Protein AF-A0AA42R7S3-F1 (afdb_monomer)

Sequence (95 aa):
PLALVGAGGMALLAIFFTDFKREVSEHETMFKKDWIYTLFISNKKKAVRFESTPFKISHSDNLYCKSEDFEKIVELIKGQIRCAEIKHIKGHPMT

InterPro domains:
  IPR059927 Immunity protein TsiV2 [PF27447] (1-89)

Mean predicted aligned error: 13.39 Å

Organism: Aeromonas caviae (NCBI:txid648)

Radius of gyration: 20.12 Å; Cα contacts (8 Å, |Δi|>4): 107; chains: 1; bounding box: 42×27×61 Å

Foldseek 3Di:
DDPPPDVVVVVVVCVVPPPVPPPPDDDDDDDPAVWEWEWEDEQPQQWIKIWTPDPPDIDIDIDHHHPVCVVVVVVVVVVRHRYPYYHYDHDDPDD

Structure (mmCIF, N/CA/C/O backbone):
data_AF-A0AA42R7S3-F1
#
_entry.id   AF-A0AA42R7S3-F1
#
loop_
_atom_site.group_PDB
_atom_site.id
_atom_site.type_symbol
_atom_site.label_atom_id
_atom_site.label_alt_id
_atom_site.label_comp_id
_atom_site.label_asym_id
_atom_site.label_entity_id
_atom_site.label_seq_id
_atom_site.pdbx_PDB_ins_code
_atom_site.Cartn_x
_atom_site.Cartn_y
_atom_site.Cartn_z
_atom_site.occupancy
_atom_site.B_iso_or_equiv
_atom_site.auth_seq_id
_atom_site.auth_comp_id
_atom_site.auth_asym_id
_atom_site.auth_atom_id
_atom_site.pdbx_PDB_model_num
ATOM 1 N N . PRO A 1 1 ? -26.555 17.338 45.716 1.00 48.97 1 PRO A N 1
ATOM 2 C CA . PRO A 1 1 ? -27.007 16.175 44.916 1.00 48.97 1 PRO A CA 1
ATOM 3 C C . PRO A 1 1 ? -27.715 16.637 43.629 1.00 48.97 1 PRO A C 1
ATOM 5 O O . PRO A 1 1 ? -28.242 17.740 43.614 1.00 48.97 1 PRO A O 1
ATOM 8 N N . LEU A 1 2 ? -27.718 15.784 42.596 1.00 43.81 2 LEU A N 1
ATOM 9 C CA . LEU A 1 2 ? -28.251 15.977 41.231 1.00 43.81 2 LEU A CA 1
ATOM 10 C C . LEU A 1 2 ? -27.382 16.777 40.241 1.00 43.81 2 LEU A C 1
ATOM 12 O O . LEU A 1 2 ? -27.680 17.906 39.877 1.00 43.81 2 LEU A O 1
ATOM 16 N N . ALA A 1 3 ? -26.366 16.097 39.709 1.00 49.19 3 ALA A N 1
ATOM 17 C CA . ALA A 1 3 ? -25.882 16.301 38.340 1.00 49.19 3 ALA A CA 1
ATOM 18 C C . ALA A 1 3 ? -25.356 14.964 37.774 1.00 49.19 3 ALA A C 1
ATOM 20 O O . ALA A 1 3 ? -24.228 14.863 37.311 1.00 49.19 3 ALA A O 1
ATOM 21 N N . LEU A 1 4 ? -26.160 13.896 37.882 1.00 45.00 4 LEU A N 1
ATOM 22 C CA . LEU A 1 4 ? -25.864 12.572 37.300 1.00 45.00 4 LEU A CA 1
ATOM 23 C C . LEU A 1 4 ? -27.041 12.047 36.455 1.00 45.00 4 LEU A C 1
ATOM 25 O O . LEU A 1 4 ? -27.187 10.854 36.229 1.00 45.00 4 LEU A O 1
ATOM 29 N N . VAL A 1 5 ? -27.903 12.945 35.980 1.00 52.19 5 VAL A N 1
ATOM 30 C CA . VAL A 1 5 ? -28.987 12.636 35.037 1.00 52.19 5 VAL A CA 1
ATOM 31 C C . VAL A 1 5 ? -28.896 13.675 33.925 1.00 52.19 5 VAL A C 1
ATOM 33 O O . VAL A 1 5 ? -29.587 14.682 33.938 1.00 52.19 5 VAL A O 1
ATOM 36 N N . GLY A 1 6 ? -27.932 13.510 33.024 1.00 48.88 6 GLY A N 1
ATOM 37 C CA . GLY A 1 6 ? -27.739 14.452 31.915 1.00 48.88 6 GLY A CA 1
ATOM 38 C C . GLY A 1 6 ? -26.761 13.957 30.856 1.00 48.88 6 GLY A C 1
ATOM 39 O O . GLY A 1 6 ? -27.044 14.052 29.669 1.00 48.88 6 GLY A O 1
ATOM 40 N N . ALA A 1 7 ? -25.655 13.327 31.263 1.00 52.97 7 ALA A N 1
ATOM 41 C CA . ALA A 1 7 ? -24.656 12.826 30.313 1.00 52.97 7 ALA A CA 1
ATOM 42 C C . ALA A 1 7 ? -24.995 11.438 29.728 1.00 52.97 7 ALA A C 1
ATOM 44 O O . ALA A 1 7 ? -24.699 11.167 28.568 1.00 52.97 7 ALA A O 1
ATOM 45 N N . GLY A 1 8 ? -25.654 10.564 30.500 1.00 49.78 8 GLY A N 1
ATOM 46 C CA . GLY A 1 8 ? -25.955 9.193 30.060 1.00 49.78 8 GLY A CA 1
ATOM 47 C C . GLY A 1 8 ? -27.055 9.097 28.996 1.00 49.78 8 GLY A C 1
ATOM 48 O O . GLY A 1 8 ? -26.945 8.299 28.069 1.00 49.78 8 GLY A O 1
ATOM 49 N N . GLY A 1 9 ? -28.091 9.941 29.090 1.00 53.75 9 GLY A N 1
ATOM 50 C CA . GLY A 1 9 ? -29.220 9.928 28.149 1.00 53.75 9 GLY A CA 1
ATOM 51 C C . GLY A 1 9 ? -28.816 10.356 26.739 1.00 53.75 9 GLY A C 1
ATOM 52 O O . GLY A 1 9 ? -29.211 9.726 25.765 1.00 53.75 9 GLY A O 1
ATOM 53 N N . MET A 1 10 ? -27.949 11.364 26.629 1.00 54.50 10 MET A N 1
ATOM 54 C CA . MET A 1 10 ? -27.464 11.839 25.332 1.00 54.50 10 MET A CA 1
ATOM 55 C C . MET A 1 10 ? -26.458 10.876 24.689 1.00 54.50 10 MET A C 1
ATOM 57 O O . MET A 1 10 ? -26.416 10.794 23.467 1.00 54.50 10 MET A O 1
ATOM 61 N N . ALA A 1 11 ? -25.699 10.102 25.477 1.00 54.97 11 ALA A N 1
ATOM 62 C CA . ALA A 1 11 ? -24.803 9.069 24.952 1.00 54.97 11 ALA A CA 1
ATOM 63 C C . ALA A 1 11 ? -25.573 7.867 24.378 1.00 54.97 11 ALA A C 1
ATOM 65 O O . ALA A 1 11 ? -25.261 7.409 23.282 1.00 54.97 11 ALA A O 1
ATOM 66 N N . LEU A 1 12 ? -26.617 7.399 25.074 1.00 49.19 12 LEU A N 1
ATOM 67 C CA . LEU A 1 12 ? -27.515 6.360 24.554 1.00 49.19 12 LEU A CA 1
ATOM 68 C C . LEU A 1 12 ? -28.228 6.829 23.283 1.00 49.19 12 LEU A C 1
ATOM 70 O O . LEU A 1 12 ? -28.258 6.095 22.302 1.00 49.19 12 LEU A O 1
ATOM 74 N N . LEU A 1 13 ? -28.727 8.068 23.258 1.00 50.47 13 LEU A N 1
ATOM 75 C CA . LEU A 1 13 ? -29.362 8.629 22.065 1.00 50.47 13 LEU A CA 1
ATOM 76 C C . LEU A 1 13 ? -28.362 8.835 20.914 1.00 50.47 13 LEU A C 1
ATOM 78 O O . LEU A 1 13 ? -28.696 8.518 19.781 1.00 50.47 13 LEU A O 1
ATOM 82 N N . ALA A 1 14 ? -27.121 9.265 21.164 1.00 52.94 14 ALA A N 1
ATOM 83 C CA . ALA A 1 14 ? -26.103 9.399 20.116 1.00 52.94 14 ALA A CA 1
ATOM 84 C C . ALA A 1 14 ? -25.763 8.061 19.437 1.00 52.94 14 ALA A C 1
ATOM 86 O O . ALA A 1 14 ? -25.497 8.045 18.239 1.00 52.94 14 ALA A O 1
ATOM 87 N N . ILE A 1 15 ? -25.832 6.934 20.150 1.00 53.03 15 ILE A N 1
ATOM 88 C CA . ILE A 1 15 ? -25.637 5.599 19.557 1.00 53.03 15 ILE A CA 1
ATOM 89 C C . ILE A 1 15 ? -26.794 5.234 18.607 1.00 53.03 15 ILE A C 1
ATOM 91 O O . ILE A 1 15 ? -26.562 4.563 17.608 1.00 53.03 15 ILE A O 1
ATOM 95 N N . PHE A 1 16 ? -28.022 5.702 18.871 1.00 48.09 16 PHE A N 1
ATOM 96 C CA . PHE A 1 16 ? -29.184 5.470 17.997 1.00 48.09 16 PHE A CA 1
ATOM 97 C C . PHE A 1 16 ? -29.350 6.519 16.879 1.00 48.09 16 PHE A C 1
ATOM 99 O O . PHE A 1 16 ? -29.940 6.209 15.849 1.00 48.09 16 PHE A O 1
ATOM 106 N N . PHE A 1 17 ? -28.845 7.747 17.061 1.00 45.91 17 PHE A N 1
ATOM 107 C CA . PHE A 1 17 ? -28.914 8.838 16.073 1.00 45.91 17 PHE A CA 1
ATOM 108 C C . PHE A 1 17 ? -27.671 8.956 15.188 1.00 45.91 17 PHE A C 1
ATOM 110 O O . PHE A 1 17 ? -27.725 9.603 14.142 1.00 45.91 17 PHE A O 1
ATOM 117 N N . THR A 1 18 ? -26.558 8.327 15.563 1.00 47.34 18 THR A N 1
ATOM 118 C CA . THR A 1 18 ? -25.472 8.074 14.621 1.00 47.34 18 THR A CA 1
ATOM 119 C C . THR A 1 18 ? -25.814 6.796 13.883 1.00 47.34 18 THR A C 1
ATOM 121 O O . THR A 1 18 ? -25.404 5.693 14.230 1.00 47.34 18 THR A O 1
ATOM 124 N N . ASP A 1 19 ? -26.620 6.964 12.843 1.00 47.09 19 ASP A N 1
ATOM 125 C CA . ASP A 1 19 ? -26.691 6.048 11.716 1.00 47.09 19 ASP A CA 1
ATOM 126 C C . ASP A 1 19 ? -25.277 6.018 11.102 1.00 47.09 19 ASP A C 1
ATOM 128 O O . ASP A 1 19 ? -25.016 6.653 10.080 1.00 47.09 19 ASP A O 1
ATOM 132 N N . PHE A 1 20 ? -24.316 5.376 11.792 1.00 51.09 20 PHE A N 1
ATOM 133 C CA . PHE A 1 20 ? -22.991 5.022 11.292 1.00 51.09 20 PHE A CA 1
ATOM 134 C C . PHE A 1 20 ? -23.248 4.002 10.192 1.00 51.09 20 PHE A C 1
ATOM 136 O O . PHE A 1 20 ? -23.009 2.797 10.316 1.00 51.09 20 PHE A O 1
ATOM 143 N N . LYS A 1 21 ? -23.797 4.504 9.088 1.00 49.59 21 LYS A N 1
ATOM 144 C CA . LYS A 1 21 ? -23.777 3.837 7.817 1.00 49.59 21 LYS A CA 1
ATOM 145 C C . LYS A 1 21 ? -22.322 3.500 7.621 1.00 49.59 21 LYS A C 1
ATOM 147 O O . LYS A 1 21 ? -21.437 4.347 7.730 1.00 49.59 21 LYS A O 1
ATOM 152 N N . ARG A 1 22 ? -22.080 2.216 7.407 1.00 52.50 22 ARG A N 1
ATOM 153 C CA . ARG A 1 22 ? -20.836 1.729 6.844 1.00 52.50 22 ARG A CA 1
ATOM 154 C C . ARG A 1 22 ? -20.728 2.392 5.472 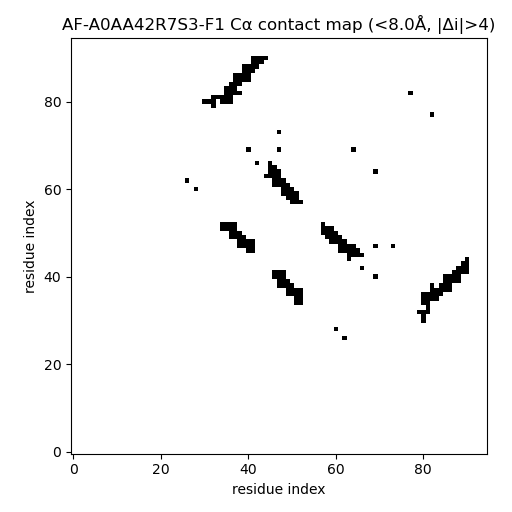1.00 52.50 22 ARG A C 1
ATOM 156 O O . ARG A 1 22 ? -21.171 1.820 4.483 1.00 52.50 22 ARG A O 1
ATOM 163 N N . GLU A 1 23 ? -20.2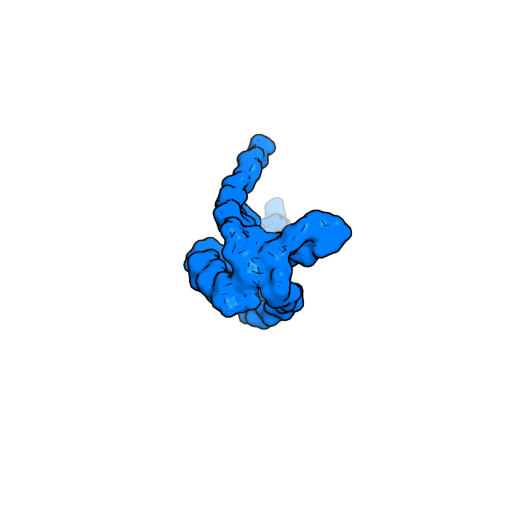62 3.635 5.444 1.00 52.94 23 GLU A N 1
ATOM 164 C CA . GLU A 1 23 ? -20.028 4.373 4.219 1.00 52.94 23 GLU A CA 1
ATOM 165 C C . GLU A 1 23 ? -18.987 3.567 3.461 1.00 52.94 23 GLU A C 1
ATOM 167 O O . GLU A 1 23 ? -17.863 3.352 3.919 1.00 52.94 23 GLU A O 1
ATOM 172 N N . VAL A 1 24 ? -19.423 2.993 2.345 1.00 55.75 24 VAL A N 1
ATOM 173 C CA . VAL A 1 24 ? -18.527 2.346 1.403 1.00 55.75 24 VAL A CA 1
ATOM 174 C C . VAL A 1 24 ? -17.750 3.488 0.765 1.00 55.75 24 VAL A C 1
ATOM 176 O O . VAL A 1 24 ? -18.236 4.142 -0.149 1.00 55.75 24 VAL A O 1
ATOM 179 N N . SER A 1 25 ? -16.583 3.795 1.325 1.00 58.53 25 SER A N 1
ATOM 180 C CA . SER A 1 25 ? -15.671 4.774 0.750 1.00 58.53 25 SER A CA 1
ATOM 181 C C . SER A 1 25 ? -14.987 4.144 -0.459 1.00 58.53 25 SER A C 1
ATOM 183 O O . SER A 1 25 ? -14.231 3.178 -0.313 1.00 58.53 25 SER A O 1
ATOM 185 N N . GLU A 1 26 ? -15.254 4.673 -1.646 1.00 60.03 26 GLU A N 1
ATOM 186 C CA . GLU A 1 26 ? -14.529 4.311 -2.859 1.00 60.03 26 GLU A CA 1
ATOM 187 C C . GLU A 1 26 ? -13.169 5.021 -2.842 1.00 60.03 26 GLU A C 1
ATOM 189 O O . GLU A 1 26 ? -13.093 6.247 -2.804 1.00 60.03 26 GLU A O 1
ATOM 194 N N . HIS A 1 27 ? -12.083 4.244 -2.796 1.00 61.66 27 HIS A N 1
ATOM 195 C CA . HIS A 1 27 ? -10.718 4.772 -2.857 1.00 61.66 27 HIS A CA 1
ATOM 196 C C . HIS A 1 27 ? -10.176 4.577 -4.269 1.00 61.66 27 HIS A C 1
ATOM 198 O O . HIS A 1 27 ? -9.742 3.481 -4.631 1.00 61.66 27 HIS A O 1
ATOM 204 N N . GLU A 1 28 ? -10.210 5.634 -5.072 1.00 64.31 28 GLU A N 1
ATOM 205 C CA . GLU A 1 28 ? -9.572 5.642 -6.384 1.00 64.31 28 GLU A CA 1
ATOM 206 C C . GLU A 1 28 ? -8.099 6.024 -6.240 1.00 64.31 28 GLU A C 1
ATOM 208 O O . GLU A 1 28 ? -7.750 7.050 -5.661 1.00 64.31 28 GLU A O 1
ATOM 213 N N . THR A 1 29 ? -7.211 5.199 -6.788 1.00 67.31 29 THR A N 1
ATOM 214 C CA . THR A 1 29 ? -5.782 5.507 -6.825 1.00 67.31 29 THR A CA 1
ATOM 215 C C . THR A 1 29 ? -5.204 5.152 -8.187 1.00 67.31 29 THR A C 1
ATOM 217 O O . THR A 1 29 ? -5.555 4.137 -8.795 1.00 67.31 29 THR A O 1
ATOM 220 N N . MET A 1 30 ? -4.335 6.017 -8.708 1.00 68.38 30 MET A N 1
ATOM 221 C CA . MET A 1 30 ? -3.754 5.855 -10.037 1.00 68.38 30 MET A CA 1
ATOM 222 C C . MET A 1 30 ? -2.400 5.153 -9.938 1.00 68.38 30 MET A C 1
ATOM 224 O O . MET A 1 30 ? -1.447 5.681 -9.368 1.00 68.38 30 MET A O 1
ATOM 228 N N . PHE A 1 31 ? -2.278 3.982 -10.559 1.00 71.69 31 PHE A N 1
ATOM 229 C CA . PHE A 1 31 ? -1.005 3.269 -10.653 1.00 71.69 31 PHE A CA 1
ATOM 230 C C . PHE A 1 31 ? -0.324 3.523 -12.002 1.00 71.69 31 PHE A C 1
ATOM 232 O O . PHE A 1 31 ? -0.931 3.406 -13.068 1.00 71.69 31 PHE A O 1
ATOM 239 N N . LYS A 1 32 ? 0.976 3.825 -11.975 1.00 77.62 32 LYS A N 1
ATOM 240 C CA . LYS A 1 32 ? 1.831 3.850 -13.165 1.00 77.62 32 LYS A CA 1
ATOM 241 C C . LYS A 1 32 ? 2.278 2.418 -13.455 1.00 77.62 32 LYS A C 1
ATOM 243 O O . LYS A 1 32 ? 3.191 1.918 -12.810 1.00 77.62 32 LYS A O 1
ATOM 248 N N . LYS A 1 33 ? 1.638 1.749 -14.418 1.00 77.50 33 LYS A N 1
ATOM 249 C CA . LYS A 1 33 ? 1.853 0.313 -14.706 1.00 77.50 33 LYS A CA 1
ATOM 250 C C . LYS A 1 33 ? 3.313 -0.082 -14.963 1.00 77.50 33 LYS A C 1
ATOM 252 O O . LYS A 1 33 ? 3.705 -1.202 -14.646 1.00 77.50 33 LYS A O 1
ATOM 257 N N . ASP A 1 34 ? 4.114 0.825 -15.512 1.00 80.62 34 ASP A N 1
ATOM 258 C CA . ASP A 1 34 ? 5.519 0.553 -15.830 1.00 80.62 34 ASP A CA 1
ATOM 259 C C . ASP A 1 34 ? 6.455 0.651 -14.622 1.00 80.62 34 ASP A C 1
ATOM 261 O O . ASP A 1 34 ? 7.606 0.217 -14.696 1.00 80.62 34 ASP A O 1
ATOM 265 N N . TRP A 1 35 ? 5.978 1.215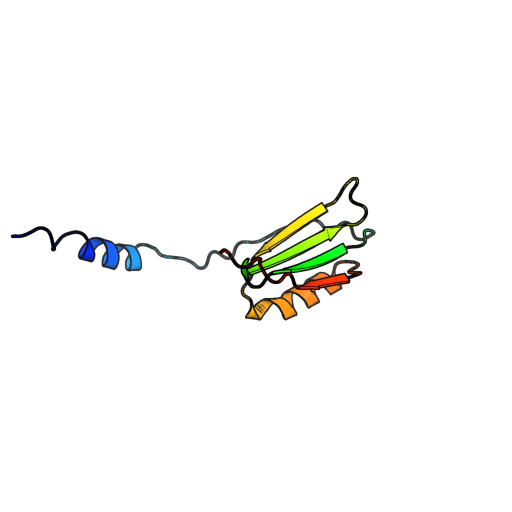 -13.511 1.00 85.31 35 TRP A N 1
ATOM 266 C CA . TRP A 1 35 ? 6.788 1.501 -12.335 1.00 85.31 35 TRP A CA 1
ATOM 267 C C . TRP A 1 35 ? 6.826 0.320 -11.375 1.00 85.31 35 TRP A C 1
ATOM 269 O O . TRP A 1 35 ? 5.879 -0.456 -11.266 1.00 85.31 35 TRP A O 1
ATOM 279 N N . ILE A 1 36 ? 7.945 0.206 -10.662 1.00 87.19 36 ILE A N 1
ATOM 280 C CA . ILE A 1 36 ? 8.148 -0.824 -9.649 1.00 87.19 36 ILE A CA 1
ATOM 281 C C . ILE A 1 36 ? 7.660 -0.297 -8.303 1.00 87.19 36 ILE A C 1
ATOM 283 O O . ILE A 1 36 ? 8.084 0.776 -7.862 1.00 87.19 36 ILE A O 1
ATOM 287 N N . TYR A 1 37 ? 6.811 -1.077 -7.641 1.00 88.12 37 TYR A N 1
ATOM 288 C CA . TYR A 1 37 ? 6.212 -0.732 -6.360 1.00 88.12 37 TYR A CA 1
ATOM 289 C C . TYR A 1 37 ? 6.704 -1.629 -5.227 1.00 88.12 37 TYR A C 1
ATOM 291 O O . TYR A 1 37 ? 6.899 -2.835 -5.395 1.00 88.12 37 TYR A O 1
ATOM 299 N N . THR A 1 38 ? 6.839 -1.023 -4.051 1.00 89.81 38 THR A N 1
ATOM 300 C CA . THR A 1 38 ? 6.980 -1.709 -2.765 1.00 89.81 38 THR A CA 1
ATOM 301 C C . THR A 1 38 ? 5.685 -1.554 -1.981 1.00 89.81 38 THR A C 1
ATOM 303 O O . THR A 1 38 ? 5.167 -0.443 -1.851 1.00 89.81 38 THR A O 1
ATOM 306 N N . LEU A 1 39 ? 5.164 -2.659 -1.452 1.00 89.81 39 LEU A N 1
ATOM 307 C CA . LEU A 1 39 ? 4.019 -2.661 -0.548 1.00 89.81 39 LEU A CA 1
ATOM 308 C C . LEU A 1 39 ? 4.498 -2.675 0.900 1.00 89.81 39 LEU A C 1
ATOM 310 O O . LEU A 1 39 ? 5.378 -3.445 1.271 1.00 89.81 39 LEU A O 1
ATOM 314 N N . PHE A 1 40 ? 3.881 -1.861 1.742 1.00 89.94 40 PHE A N 1
ATOM 315 C CA . PHE A 1 40 ? 4.129 -1.802 3.171 1.00 89.94 40 PHE A CA 1
ATOM 316 C C . PHE A 1 40 ? 2.836 -2.096 3.920 1.00 89.94 40 PHE A C 1
ATOM 318 O O . PHE A 1 40 ? 1.870 -1.342 3.838 1.00 89.94 40 PHE A O 1
ATOM 325 N N . ILE A 1 41 ? 2.824 -3.174 4.693 1.00 89.69 41 ILE A N 1
ATOM 326 C CA . ILE A 1 41 ? 1.661 -3.603 5.466 1.00 89.69 41 ILE A CA 1
ATOM 327 C C . ILE A 1 41 ? 1.879 -3.186 6.917 1.00 89.69 41 ILE A C 1
ATOM 329 O O . ILE A 1 41 ? 2.847 -3.607 7.555 1.00 89.69 41 ILE A O 1
ATOM 333 N N . SER A 1 42 ? 0.978 -2.367 7.460 1.00 86.44 42 SER A N 1
ATOM 334 C CA . SER A 1 42 ? 1.019 -1.939 8.857 1.00 86.44 42 SER A CA 1
ATOM 335 C C . SER A 1 42 ? -0.240 -2.368 9.599 1.00 86.44 42 SER A C 1
ATOM 337 O O . SER A 1 42 ? -1.302 -1.760 9.471 1.00 86.44 42 SER A O 1
ATOM 339 N N . ASN A 1 43 ? -0.103 -3.376 10.464 1.00 84.06 43 ASN A N 1
ATOM 340 C CA . ASN A 1 43 ? -1.207 -3.820 11.319 1.00 84.06 43 ASN A CA 1
ATOM 341 C C . ASN A 1 43 ? -1.593 -2.758 12.366 1.00 84.06 43 ASN A C 1
ATOM 343 O O . ASN A 1 43 ? -2.767 -2.610 12.692 1.00 84.06 43 ASN A O 1
ATOM 347 N N . LYS A 1 44 ? -0.623 -1.963 12.846 1.00 83.00 44 LYS A N 1
ATOM 348 C CA . LYS A 1 44 ? -0.880 -0.865 13.7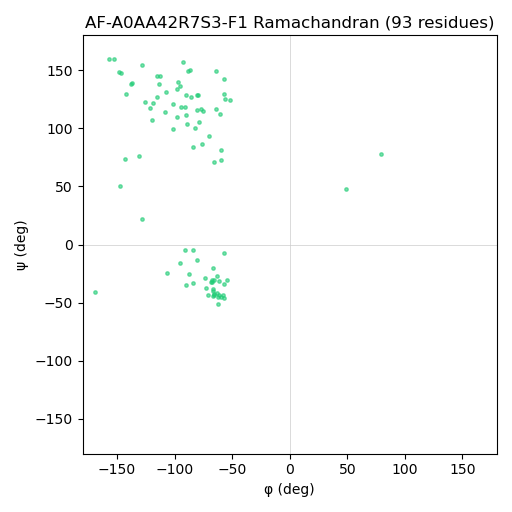94 1.00 83.00 44 LYS A CA 1
ATOM 349 C C . LYS A 1 44 ? -1.713 0.249 13.158 1.00 83.00 44 LYS A C 1
ATOM 351 O O . LYS A 1 44 ? -2.639 0.739 13.788 1.00 83.00 44 LYS A O 1
ATOM 356 N N . LYS A 1 45 ? -1.386 0.642 11.921 1.00 82.31 45 LYS A N 1
ATOM 357 C CA . LYS A 1 45 ? -2.117 1.691 11.191 1.00 82.31 45 LYS A CA 1
ATOM 358 C C . LYS A 1 45 ? -3.362 1.174 10.465 1.00 82.31 45 LYS A C 1
ATOM 360 O O . LYS A 1 45 ? -4.068 1.983 9.880 1.00 82.31 45 LYS A O 1
ATOM 365 N N . LYS A 1 46 ? -3.603 -0.146 10.481 1.00 85.19 46 LYS A N 1
ATOM 366 C CA . LYS A 1 46 ? -4.668 -0.808 9.711 1.00 85.19 46 LYS A CA 1
ATOM 367 C C . LYS A 1 46 ? -4.660 -0.360 8.242 1.00 85.19 46 LYS A C 1
ATOM 369 O O . LYS A 1 46 ? -5.676 0.052 7.696 1.00 85.19 46 LYS A O 1
ATOM 374 N N . ALA A 1 47 ? -3.471 -0.373 7.632 1.00 87.12 47 ALA A N 1
ATOM 375 C CA . ALA A 1 47 ? -3.264 0.178 6.298 1.00 87.12 47 ALA A CA 1
ATOM 376 C C . ALA A 1 47 ? -2.205 -0.583 5.492 1.00 87.12 47 ALA A C 1
ATOM 378 O O . ALA A 1 47 ? -1.201 -1.055 6.042 1.00 87.12 47 ALA A O 1
ATOM 379 N N . VAL A 1 48 ? -2.418 -0.621 4.179 1.00 87.62 48 VAL A N 1
ATOM 380 C CA . VAL A 1 48 ? -1.462 -1.054 3.160 1.00 87.62 48 VAL A CA 1
ATOM 381 C C . VAL A 1 48 ? -1.012 0.184 2.391 1.00 87.62 48 VAL A C 1
ATOM 383 O O . VAL A 1 48 ? -1.807 0.818 1.705 1.00 87.62 48 VAL A O 1
ATOM 386 N N . ARG A 1 49 ? 0.261 0.550 2.512 1.00 88.12 49 ARG A N 1
ATOM 387 C CA . ARG A 1 49 ? 0.867 1.637 1.739 1.00 88.12 49 ARG A CA 1
ATOM 388 C C . ARG A 1 49 ? 1.582 1.056 0.533 1.00 88.12 49 ARG A C 1
ATOM 390 O O . ARG A 1 49 ? 2.269 0.050 0.659 1.00 88.12 49 ARG A O 1
ATOM 397 N N . PHE A 1 50 ? 1.480 1.702 -0.612 1.00 86.75 50 PHE A N 1
ATOM 398 C CA . PHE A 1 50 ? 2.296 1.389 -1.783 1.00 86.75 50 PHE A CA 1
ATOM 399 C C . PHE A 1 50 ? 3.183 2.583 -2.101 1.00 86.75 50 PHE A C 1
ATOM 401 O O . PHE A 1 50 ? 2.783 3.726 -1.902 1.00 86.75 50 PHE A O 1
ATOM 408 N N . GLU A 1 51 ? 4.397 2.322 -2.566 1.00 86.81 51 GLU A N 1
ATOM 409 C CA . GLU A 1 51 ? 5.375 3.354 -2.903 1.00 86.81 51 GLU A CA 1
ATOM 410 C C . GLU A 1 51 ? 6.145 2.939 -4.152 1.00 86.81 51 GLU A C 1
ATOM 412 O O . GLU A 1 51 ? 6.632 1.809 -4.237 1.00 86.81 51 GLU A O 1
ATOM 417 N N . SER A 1 52 ? 6.236 3.834 -5.135 1.00 85.19 52 SER A N 1
ATOM 418 C CA . SER A 1 52 ? 6.988 3.582 -6.362 1.00 85.19 52 SER A CA 1
ATOM 419 C C . SER A 1 52 ? 8.467 3.947 -6.236 1.00 85.19 52 SER A C 1
ATOM 421 O O . SER A 1 52 ? 8.842 4.901 -5.554 1.00 85.19 52 SER A O 1
ATOM 423 N N . THR A 1 53 ? 9.311 3.232 -6.977 1.00 77.44 53 THR A N 1
ATOM 424 C CA . THR A 1 53 ? 10.767 3.450 -7.035 1.00 77.44 53 THR A CA 1
ATOM 425 C C . THR A 1 53 ? 11.161 3.934 -8.442 1.00 77.44 53 THR A C 1
ATOM 427 O O . THR A 1 53 ? 10.645 3.365 -9.407 1.00 77.44 53 THR A O 1
ATOM 430 N N . PRO A 1 54 ? 12.069 4.928 -8.613 1.00 67.12 54 PRO A N 1
ATOM 431 C CA . PRO A 1 54 ? 12.889 5.609 -7.604 1.00 67.12 54 PRO A CA 1
ATOM 432 C C . PRO A 1 54 ? 12.270 6.893 -7.019 1.00 67.12 54 PRO A C 1
ATOM 434 O O . PRO A 1 54 ? 11.483 7.589 -7.653 1.00 67.12 54 PRO A O 1
ATOM 437 N N . PHE A 1 55 ? 12.725 7.244 -5.814 1.00 55.97 55 PHE A N 1
ATOM 438 C CA . PHE A 1 55 ? 12.217 8.300 -4.919 1.00 55.97 55 PHE A CA 1
ATOM 439 C C . PHE A 1 55 ? 12.171 9.739 -5.482 1.00 55.97 55 PHE A C 1
ATOM 441 O O . PHE A 1 55 ? 11.651 10.629 -4.820 1.00 55.97 55 PHE A O 1
ATOM 448 N N . LYS A 1 56 ? 12.727 10.003 -6.676 1.00 58.56 56 LYS A N 1
ATOM 449 C CA . LYS A 1 56 ? 12.789 11.361 -7.259 1.00 58.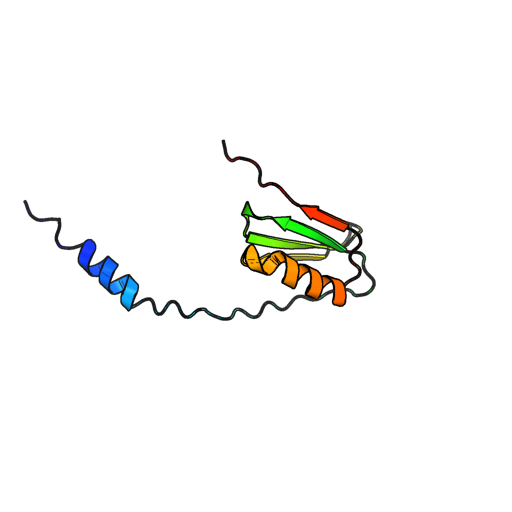56 56 LYS A CA 1
ATOM 450 C C . LYS A 1 56 ? 11.406 11.905 -7.634 1.00 58.56 56 LYS A C 1
ATOM 452 O O . LYS A 1 56 ? 11.203 13.111 -7.584 1.00 58.56 56 LYS A O 1
ATOM 457 N N . ILE A 1 57 ? 10.480 11.017 -7.997 1.00 60.38 57 ILE A N 1
ATOM 458 C CA . ILE A 1 57 ? 9.052 11.295 -8.191 1.00 60.38 57 ILE A CA 1
ATOM 459 C C . ILE A 1 57 ? 8.320 10.051 -7.673 1.00 60.38 57 ILE A C 1
ATOM 461 O O . ILE A 1 57 ? 7.918 9.193 -8.454 1.00 60.38 57 ILE A O 1
ATOM 465 N N . SER A 1 58 ? 8.258 9.866 -6.353 1.00 62.69 58 SER A N 1
ATOM 466 C CA . SER A 1 58 ? 7.553 8.718 -5.777 1.00 62.69 58 SER A CA 1
ATOM 467 C C . SER A 1 58 ? 6.047 8.975 -5.750 1.00 62.69 58 SER A C 1
ATOM 469 O O . SER A 1 58 ? 5.573 9.994 -5.253 1.00 62.69 58 SER A O 1
ATOM 471 N N . HIS A 1 59 ? 5.281 8.028 -6.283 1.00 72.31 59 HIS A N 1
ATOM 472 C CA . HIS A 1 59 ? 3.853 7.933 -6.038 1.00 72.31 59 HIS A CA 1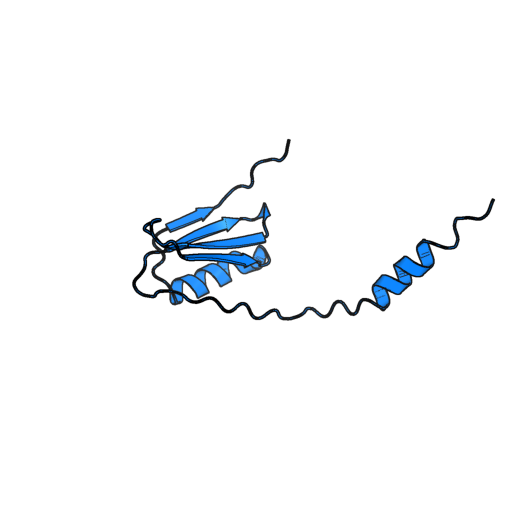
ATOM 473 C C . HIS A 1 59 ? 3.665 7.029 -4.828 1.00 72.31 59 HIS A C 1
ATOM 475 O O . HIS A 1 59 ? 4.065 5.859 -4.858 1.00 72.31 59 HIS A O 1
ATOM 481 N N . SER A 1 60 ? 3.081 7.567 -3.760 1.00 79.81 60 SER A N 1
ATOM 482 C CA . SER A 1 60 ? 2.749 6.775 -2.584 1.00 79.81 60 SER A CA 1
ATOM 483 C C . SER A 1 60 ? 1.389 7.144 -2.044 1.00 79.81 60 SER A C 1
ATOM 485 O O . SER A 1 60 ? 1.081 8.328 -1.940 1.00 79.81 60 SER A O 1
ATOM 487 N N . ASP A 1 61 ? 0.622 6.140 -1.655 1.00 82.50 61 ASP A N 1
ATOM 488 C CA . ASP A 1 61 ? -0.713 6.324 -1.106 1.00 82.50 61 ASP A CA 1
ATOM 489 C C . ASP A 1 61 ? -1.048 5.147 -0.166 1.00 82.50 61 ASP A C 1
ATOM 491 O O . ASP A 1 61 ? -0.345 4.126 -0.147 1.00 82.50 61 ASP A O 1
ATOM 495 N N . ASN A 1 62 ? -2.023 5.346 0.722 1.00 84.56 62 ASN A N 1
ATOM 496 C CA . ASN A 1 62 ? -2.365 4.438 1.814 1.00 84.56 62 ASN A CA 1
ATOM 497 C C . ASN A 1 62 ? -3.799 3.941 1.653 1.00 84.56 62 ASN A C 1
ATOM 499 O O . ASN A 1 62 ? -4.743 4.721 1.706 1.00 84.56 62 ASN A O 1
ATOM 503 N N . LEU A 1 63 ? -3.958 2.624 1.569 1.00 84.75 63 LEU A N 1
ATOM 504 C CA . LEU A 1 63 ? -5.254 1.968 1.587 1.00 84.75 63 LEU A CA 1
ATOM 505 C C . LEU A 1 63 ? -5.557 1.454 2.995 1.00 84.75 63 LEU A C 1
ATOM 507 O O . LEU A 1 63 ? -4.940 0.496 3.473 1.00 84.75 63 LEU A O 1
ATOM 511 N N . TYR A 1 64 ? -6.511 2.092 3.662 1.00 84.19 64 TYR A N 1
ATOM 512 C CA . TYR A 1 64 ? -6.963 1.688 4.990 1.00 84.19 64 TYR A CA 1
ATOM 513 C C . TYR A 1 64 ? -7.941 0.521 4.890 1.00 84.19 64 TYR A C 1
ATOM 515 O O . TYR A 1 64 ? -8.902 0.555 4.128 1.00 84.19 64 TYR A O 1
ATOM 523 N N . CYS A 1 65 ? -7.683 -0.536 5.653 1.00 80.50 65 CYS A N 1
ATOM 524 C CA . CYS A 1 65 ? -8.475 -1.758 5.615 1.00 80.50 65 CYS A CA 1
ATOM 525 C C . CYS A 1 65 ? -8.340 -2.556 6.913 1.00 80.50 65 CYS A C 1
ATOM 527 O O . CYS A 1 65 ? -7.395 -2.387 7.691 1.00 80.50 65 CYS A O 1
ATOM 52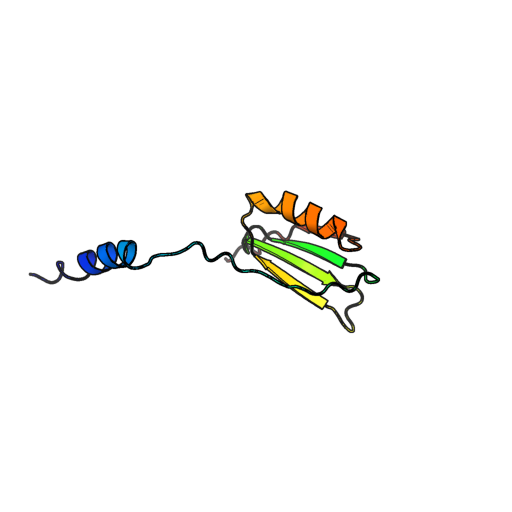9 N N . LYS A 1 66 ? -9.307 -3.445 7.163 1.00 83.56 66 LYS A N 1
ATOM 530 C CA . LYS A 1 66 ? -9.232 -4.362 8.301 1.00 83.56 66 LYS A CA 1
ATOM 531 C C . LYS A 1 66 ? -8.048 -5.303 8.120 1.00 83.56 66 LYS A C 1
ATOM 533 O O . LYS A 1 66 ? -7.699 -5.685 7.009 1.00 83.56 66 LYS A O 1
ATOM 538 N N . SER A 1 67 ? -7.466 -5.730 9.236 1.00 82.44 67 SER A N 1
ATOM 539 C CA . SER A 1 67 ? -6.325 -6.651 9.208 1.00 82.44 67 SER A CA 1
ATOM 540 C C . SER A 1 67 ? -6.650 -8.014 8.600 1.00 82.44 67 SER A C 1
ATOM 542 O O . SER A 1 67 ? -5.758 -8.653 8.059 1.00 82.44 67 SER A O 1
ATOM 544 N N . GLU A 1 68 ? -7.912 -8.435 8.683 1.00 86.81 68 GLU A N 1
ATOM 545 C CA . GLU A 1 68 ? -8.424 -9.664 8.064 1.00 86.81 68 GLU A CA 1
ATOM 546 C C . GLU A 1 68 ? -8.393 -9.591 6.529 1.00 86.81 68 GLU A C 1
ATOM 548 O O . GLU A 1 68 ? -8.181 -10.600 5.868 1.00 86.81 68 GLU A O 1
ATOM 553 N N . ASP A 1 69 ? -8.542 -8.391 5.961 1.00 86.06 69 ASP A N 1
ATOM 554 C CA . ASP A 1 69 ? -8.635 -8.179 4.514 1.00 86.06 69 ASP A CA 1
ATOM 555 C C . ASP A 1 69 ? -7.267 -7.931 3.853 1.00 86.06 69 ASP A C 1
ATOM 557 O O . ASP A 1 69 ? -7.183 -7.825 2.628 1.00 86.06 69 ASP A O 1
ATOM 561 N N . PHE A 1 70 ? -6.182 -7.833 4.632 1.00 85.88 70 PHE A N 1
ATOM 562 C CA . PHE A 1 70 ? -4.853 -7.491 4.113 1.00 85.88 70 PHE A CA 1
ATOM 563 C C . PHE A 1 70 ? -4.372 -8.443 3.025 1.00 85.88 70 PHE A C 1
ATOM 565 O O . PHE A 1 70 ? -3.866 -7.986 2.005 1.00 85.88 70 PHE A O 1
ATOM 572 N N . GLU A 1 71 ? -4.523 -9.748 3.235 1.00 87.75 71 GLU A N 1
ATOM 573 C CA . GLU A 1 71 ? -4.060 -10.757 2.283 1.00 87.75 71 GLU A CA 1
ATOM 574 C C . GLU A 1 71 ? -4.785 -10.614 0.941 1.00 87.75 71 GLU A C 1
ATOM 576 O O . GLU A 1 71 ? -4.147 -10.417 -0.094 1.00 87.75 71 GLU A O 1
ATOM 581 N N . LYS A 1 72 ? -6.120 -10.555 0.985 1.00 88.31 72 LYS A N 1
ATOM 582 C CA . LYS A 1 72 ? -6.973 -10.365 -0.191 1.00 88.31 72 LYS A CA 1
ATOM 583 C C . LYS A 1 72 ? -6.651 -9.071 -0.941 1.00 88.31 72 LYS A C 1
ATOM 585 O O . LYS A 1 72 ? -6.573 -9.058 -2.166 1.00 88.31 72 LYS A O 1
ATOM 590 N N . ILE A 1 73 ? -6.454 -7.970 -0.220 1.00 86.38 73 ILE A N 1
ATOM 591 C CA . ILE A 1 73 ? -6.125 -6.669 -0.813 1.00 86.38 73 ILE A CA 1
ATOM 592 C C . ILE A 1 73 ? -4.751 -6.703 -1.485 1.00 86.38 73 ILE A C 1
ATOM 594 O O . ILE A 1 73 ? -4.592 -6.191 -2.591 1.00 86.38 73 ILE A O 1
ATOM 598 N N . VAL A 1 74 ? -3.762 -7.329 -0.850 1.00 87.81 74 VAL A N 1
ATOM 599 C CA . VAL A 1 74 ? -2.418 -7.475 -1.417 1.00 87.81 74 VAL A CA 1
ATOM 600 C C . VAL A 1 74 ? -2.454 -8.305 -2.698 1.00 87.81 74 VAL A C 1
ATOM 602 O O . VAL A 1 74 ? -1.795 -7.931 -3.666 1.00 87.81 74 VAL A O 1
ATOM 605 N N . GLU A 1 75 ? -3.227 -9.390 -2.744 1.00 87.62 75 GLU A N 1
ATOM 606 C CA . GLU A 1 75 ? -3.414 -10.186 -3.963 1.00 87.62 75 GLU A CA 1
ATOM 607 C C . GLU A 1 75 ? -4.062 -9.381 -5.095 1.00 87.62 75 GLU A C 1
ATOM 609 O O . GLU A 1 75 ? -3.559 -9.390 -6.220 1.00 87.62 75 GLU A O 1
ATOM 614 N N . LEU A 1 76 ? -5.120 -8.621 -4.794 1.00 87.69 76 LEU A N 1
ATOM 615 C CA . LEU A 1 76 ? -5.781 -7.754 -5.773 1.00 87.69 76 LEU A CA 1
ATOM 616 C C . LEU A 1 76 ? -4.818 -6.703 -6.335 1.00 87.69 76 LEU A C 1
ATOM 618 O O . LEU A 1 76 ? -4.749 -6.515 -7.549 1.00 87.69 76 LEU A O 1
ATOM 622 N N . ILE A 1 77 ? -4.038 -6.053 -5.469 1.00 85.75 77 ILE A N 1
ATOM 623 C CA . ILE A 1 77 ? -3.067 -5.033 -5.874 1.00 85.75 77 ILE A CA 1
ATOM 624 C C . ILE A 1 77 ? -1.949 -5.653 -6.722 1.00 85.75 77 ILE A C 1
ATOM 626 O O . ILE A 1 77 ? -1.603 -5.100 -7.765 1.00 85.75 77 ILE A O 1
ATOM 630 N N . LYS A 1 78 ? -1.417 -6.821 -6.337 1.00 85.69 78 LYS A N 1
ATOM 631 C CA . LYS A 1 78 ? -0.399 -7.550 -7.118 1.00 85.69 78 LYS A CA 1
ATOM 632 C C . LYS A 1 78 ? -0.855 -7.868 -8.539 1.00 85.69 78 LYS A C 1
ATOM 634 O O . LYS A 1 78 ? -0.032 -7.848 -9.446 1.00 85.69 78 LYS A O 1
ATOM 639 N N . GLY A 1 79 ? -2.144 -8.139 -8.740 1.00 82.81 79 GLY A N 1
ATOM 640 C CA . GLY A 1 79 ? -2.707 -8.352 -10.074 1.00 82.81 79 GLY A CA 1
ATOM 641 C C . GLY A 1 79 ? -2.697 -7.099 -10.960 1.00 82.81 79 GLY A C 1
ATOM 642 O O . GLY A 1 79 ? -2.778 -7.219 -12.179 1.00 82.81 79 GLY A O 1
ATOM 643 N N . GLN A 1 80 ? -2.588 -5.904 -10.370 1.00 83.06 80 GLN A N 1
ATOM 644 C CA . GLN A 1 80 ? -2.677 -4.623 -11.080 1.00 83.06 80 GLN A CA 1
ATOM 645 C C . GLN A 1 80 ? -1.330 -3.903 -11.228 1.00 83.06 80 GLN A C 1
ATOM 647 O O . GLN A 1 80 ? -1.173 -3.097 -12.150 1.00 83.06 80 GLN A O 1
ATOM 652 N N . ILE A 1 81 ? -0.359 -4.166 -10.343 1.00 85.06 81 ILE A N 1
ATOM 653 C CA . ILE A 1 81 ? 0.920 -3.440 -10.297 1.00 85.06 81 ILE A CA 1
ATOM 654 C C . ILE A 1 81 ? 2.135 -4.367 -10.295 1.00 85.06 81 ILE A C 1
ATOM 656 O O . ILE A 1 81 ? 2.09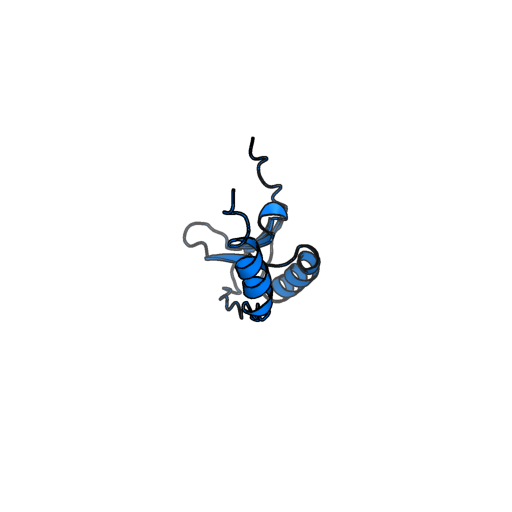6 -5.489 -9.792 1.00 85.06 81 ILE A O 1
ATOM 660 N N . ARG A 1 82 ? 3.276 -3.854 -10.772 1.00 86.38 82 ARG A N 1
ATOM 661 C CA . ARG A 1 82 ? 4.574 -4.532 -10.656 1.00 86.38 82 ARG A CA 1
ATOM 662 C C . ARG A 1 82 ? 5.110 -4.407 -9.229 1.00 86.38 82 ARG A C 1
ATOM 664 O O . ARG A 1 82 ? 5.858 -3.484 -8.907 1.00 86.38 82 ARG A O 1
ATOM 671 N N . CYS A 1 83 ? 4.700 -5.327 -8.365 1.00 86.94 83 CYS A N 1
ATOM 672 C CA . CYS A 1 83 ? 5.172 -5.411 -6.986 1.00 86.94 83 CYS A CA 1
ATOM 673 C C . CYS A 1 83 ? 6.535 -6.120 -6.925 1.00 86.94 83 CYS A C 1
ATOM 675 O O . CYS A 1 83 ? 6.614 -7.309 -7.224 1.00 86.94 83 CYS A O 1
ATOM 677 N N . ALA A 1 84 ? 7.591 -5.417 -6.508 1.00 87.50 84 ALA A N 1
ATOM 678 C CA . ALA A 1 84 ? 8.912 -6.020 -6.299 1.00 87.50 84 ALA A CA 1
ATOM 679 C C . ALA A 1 84 ? 9.108 -6.549 -4.877 1.00 87.50 84 ALA A C 1
ATOM 681 O O . ALA A 1 84 ? 9.779 -7.558 -4.686 1.00 87.50 84 ALA A O 1
ATOM 682 N N . GLU A 1 85 ? 8.535 -5.880 -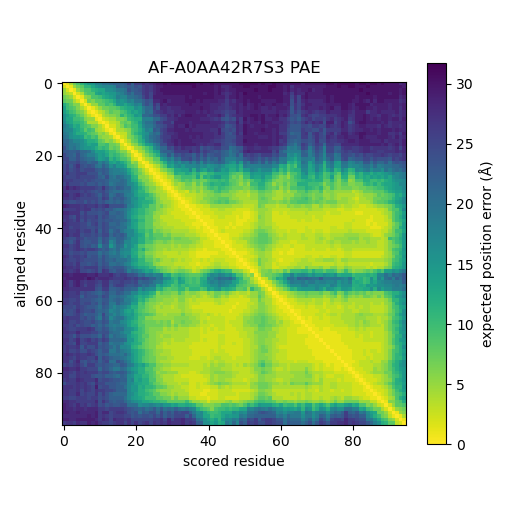3.876 1.00 88.75 85 GLU A N 1
ATOM 683 C CA . GLU A 1 85 ? 8.796 -6.201 -2.474 1.00 88.75 85 GLU A CA 1
ATOM 684 C C . GLU A 1 85 ? 7.578 -5.915 -1.590 1.00 88.75 85 GLU A C 1
ATOM 686 O O . GLU A 1 85 ? 6.802 -4.993 -1.850 1.00 88.75 85 GLU A O 1
ATOM 691 N N . ILE A 1 86 ? 7.423 -6.708 -0.527 1.00 89.06 86 ILE A N 1
ATOM 692 C CA . ILE A 1 86 ? 6.397 -6.529 0.502 1.00 89.06 86 ILE A CA 1
ATOM 693 C C . ILE A 1 86 ? 7.084 -6.470 1.860 1.00 89.06 86 ILE A C 1
ATOM 695 O O . ILE A 1 86 ? 7.781 -7.401 2.260 1.00 89.06 86 ILE A O 1
ATOM 699 N N . LYS A 1 87 ? 6.864 -5.380 2.589 1.00 89.06 87 LYS A N 1
ATOM 700 C CA . LYS A 1 87 ? 7.449 -5.122 3.902 1.00 89.06 87 LYS A CA 1
ATOM 701 C C . LYS A 1 87 ? 6.365 -5.064 4.963 1.00 89.06 87 LYS A C 1
ATOM 703 O O . LYS A 1 87 ? 5.428 -4.275 4.875 1.00 89.06 87 LYS A O 1
ATOM 708 N N . HIS A 1 88 ? 6.524 -5.849 6.020 1.00 85.88 88 HIS A N 1
ATOM 709 C CA . HIS A 1 88 ? 5.666 -5.752 7.197 1.00 85.88 88 HIS A CA 1
ATOM 710 C C . HIS A 1 88 ? 6.268 -4.758 8.187 1.00 85.88 88 HIS A C 1
ATOM 712 O O . HIS A 1 88 ? 7.309 -5.015 8.792 1.00 85.88 88 HIS A O 1
ATOM 718 N N . ILE A 1 89 ? 5.605 -3.618 8.377 1.00 84.69 89 ILE A N 1
ATOM 719 C CA . ILE A 1 89 ? 6.041 -2.611 9.341 1.00 84.69 89 ILE A CA 1
ATOM 720 C C . ILE A 1 89 ? 5.402 -2.934 10.693 1.00 84.69 89 ILE A C 1
ATOM 722 O O . ILE A 1 89 ? 4.220 -2.650 10.928 1.00 84.69 89 ILE A O 1
ATOM 726 N N . LYS A 1 90 ? 6.201 -3.494 11.612 1.00 70.38 90 LYS A N 1
ATOM 727 C CA . LYS A 1 90 ? 5.866 -3.491 13.041 1.00 70.38 90 LYS A CA 1
ATOM 728 C C . LYS A 1 90 ? 5.859 -2.032 13.490 1.00 70.38 90 LYS A C 1
ATOM 730 O O . LYS A 1 90 ? 6.863 -1.337 13.367 1.00 70.38 90 LYS A O 1
ATOM 735 N N . GLY A 1 91 ? 4.702 -1.539 13.926 1.00 59.31 91 GLY A N 1
ATOM 736 C CA . GLY A 1 91 ? 4.605 -0.170 14.418 1.00 59.31 91 GLY A CA 1
ATOM 737 C C . GLY A 1 91 ? 5.591 0.045 15.565 1.00 59.31 91 GLY A C 1
ATOM 738 O O . GLY A 1 91 ? 5.781 -0.854 16.379 1.00 59.31 91 GLY A O 1
ATOM 739 N N . HIS A 1 92 ? 6.211 1.223 15.628 1.00 44.94 92 HIS A N 1
ATOM 740 C CA . HIS A 1 92 ? 7.069 1.576 16.755 1.00 44.94 92 HIS A CA 1
ATOM 741 C C . HIS A 1 92 ? 6.237 1.463 18.050 1.00 44.94 92 HIS A C 1
ATOM 743 O O . HIS A 1 92 ? 5.098 1.968 18.060 1.00 44.94 92 HIS A O 1
ATOM 749 N N . PRO A 1 93 ? 6.707 0.759 19.096 1.00 41.81 93 PRO A N 1
ATOM 750 C CA . PRO A 1 93 ? 6.059 0.829 20.399 1.00 41.81 93 PRO A CA 1
ATOM 751 C C . PRO A 1 93 ? 6.036 2.304 20.806 1.00 41.81 93 PRO A C 1
ATOM 753 O O . PRO A 1 93 ? 7.062 2.973 20.738 1.00 41.81 93 PRO A O 1
ATOM 756 N N . MET A 1 94 ? 4.852 2.840 21.113 1.00 41.31 94 MET A N 1
ATOM 757 C CA . MET A 1 94 ? 4.806 4.141 21.779 1.00 41.31 94 MET A CA 1
ATOM 758 C C . MET A 1 94 ? 5.125 3.826 23.233 1.00 41.31 94 MET A C 1
ATOM 760 O O . MET A 1 94 ? 4.328 3.150 23.882 1.00 41.31 94 MET A O 1
ATOM 764 N N . THR A 1 95 ? 6.342 4.167 23.648 1.00 38.66 95 THR A N 1
ATOM 765 C CA . THR A 1 95 ? 6.712 4.302 25.061 1.00 38.66 95 THR A CA 1
ATOM 766 C C . THR A 1 95 ? 5.806 5.304 25.744 1.00 38.66 95 THR A C 1
ATOM 768 O O . THR A 1 95 ? 5.521 6.336 25.091 1.00 38.66 95 THR A O 1
#

Nearest PDB structures (foldseek):
  4y0w-assembly1_C-2  TM=5.113E-01  e=3.938E-02  Pseudomonas aeruginosa PAO579
  6z81-assembly2_D  TM=5.397E-01  e=1.138E-01  Escherichia coli
  3zeu-assembly2_A  TM=5.337E-01  e=1.693E-01  Salmonella enterica subsp. enterica serovar Typhimurium str. ST4/74
  3f5r-assembly1_A-2  TM=5.711E-01  e=3.512E-01  Saccharomyces cerevisiae
  3r6m-assembly2_C  TM=4.995E-01  e=2.359E-01  Vibrio parahaemolyticus

Solvent-accessible surface area (backbone atoms only — not comparable to full-atom values): 6035 Å² total; per-residue (Å²): 139,88,90,85,83,65,70,66,64,54,53,59,46,46,64,73,70,50,76,75,64,82,72,83,78,82,83,85,79,91,78,65,65,91,42,44,26,37,38,36,40,24,74,77,74,29,28,42,34,42,36,35,60,64,76,91,73,51,57,66,57,73,49,74,48,58,75,86,47,46,65,62,50,51,54,56,47,52,77,69,41,45,66,77,46,79,43,78,47,79,61,78,81,82,126

Secondary structure (DSSP, 8-state):
---SSSHHHHHHHHHHH---------------TTSEEEEEEETTTTEEEEEEESGGG--EEEEE--GGGHHHHHHHHHHHSEEEEEEE-PPPP--

pLDDT: mean 71.35, std 16.65, range [38.66, 89.94]